Protein AF-S8FNC4-F1 (afdb_monomer)

Sequence (162 aa):
MLNEEVVFTVVMEHTPDIPSSDPSDPFLESTAYFSLVLQVSIQDDPRLKYRLRESPLAVLERWHGPQDSHLAPDWCHTMDAGDRHSFRQPRAVVSELFGWLAHSRENLDDGRSKSMLCWASAVSAIQAARLTLRRTSNTLSQKKILRRSKRLAGRPSSPITM

Secondary structure (DSSP, 8-state):
----EEEEEEEEEEEPPPPPS-TT-TT-----EEEEEEEEE--S-TTS-GGGSBPPPEEEEEE-S-TT-TTS-HHHHH--TT-EEEEEEETHHHHHHHHHHTTSHHHHHTT-HHHHHHHHHHH-HHHHHHHHHHHHHHHHHHHHHHHHHTTSS---------

pLDDT: mean 84.59, std 14.98, range [45.75, 98.12]

Mean predicted aligned error: 10.29 Å

Structure (mmCIF, N/CA/C/O backbone):
data_AF-S8FNC4-F1
#
_entry.id   AF-S8FNC4-F1
#
loop_
_atom_site.group_PDB
_atom_site.id
_atom_site.type_symbol
_atom_site.label_atom_id
_atom_site.label_alt_id
_atom_site.label_comp_id
_atom_site.label_asym_id
_atom_site.label_entity_id
_atom_site.label_seq_id
_atom_site.pdbx_PDB_ins_code
_atom_site.Cartn_x
_atom_site.Cartn_y
_atom_site.Cartn_z
_atom_site.occupancy
_atom_site.B_iso_or_equiv
_atom_site.auth_seq_id
_atom_site.auth_comp_id
_atom_site.auth_asym_id
_atom_site.auth_atom_id
_atom_site.pdbx_PDB_model_num
ATOM 1 N N . MET A 1 1 ? -24.898 -0.028 9.017 1.00 46.28 1 MET A N 1
ATOM 2 C CA . MET A 1 1 ? -24.131 -1.291 8.993 1.00 46.28 1 MET A CA 1
ATOM 3 C C . MET A 1 1 ? -22.656 -0.935 8.961 1.00 46.28 1 MET A C 1
ATOM 5 O O . MET A 1 1 ? -22.335 0.144 8.477 1.00 46.28 1 MET A O 1
ATOM 9 N N . LEU A 1 2 ? -21.784 -1.753 9.546 1.00 59.03 2 LEU A N 1
ATOM 10 C CA . LEU A 1 2 ? -20.343 -1.534 9.425 1.00 59.03 2 LEU A CA 1
ATOM 11 C C . LEU A 1 2 ? -19.951 -1.841 7.981 1.00 59.03 2 LEU A C 1
ATOM 13 O O . LEU A 1 2 ? -20.281 -2.916 7.494 1.00 59.03 2 LEU A O 1
ATOM 17 N N . ASN A 1 3 ? -19.302 -0.899 7.298 1.00 65.50 3 ASN A N 1
ATOM 18 C CA . ASN A 1 3 ? -18.687 -1.195 6.011 1.00 65.50 3 ASN A CA 1
ATOM 19 C C . ASN A 1 3 ? -17.440 -2.031 6.312 1.00 65.50 3 ASN A C 1
ATOM 21 O O . ASN A 1 3 ? -16.438 -1.522 6.825 1.00 65.50 3 ASN A O 1
ATOM 25 N N . GLU A 1 4 ? -17.571 -3.342 6.133 1.00 83.25 4 GLU A N 1
ATOM 26 C CA . GLU A 1 4 ? -16.489 -4.298 6.374 1.00 83.25 4 GLU A CA 1
ATOM 27 C C . GLU A 1 4 ? -15.603 -4.479 5.149 1.00 83.25 4 GLU A C 1
ATOM 29 O O . GLU A 1 4 ? -14.553 -5.098 5.256 1.00 83.25 4 GLU A O 1
ATOM 34 N N . GLU A 1 5 ? -15.979 -3.895 4.016 1.00 91.25 5 GLU A N 1
ATOM 35 C CA . GLU A 1 5 ? -15.157 -3.850 2.818 1.00 91.25 5 GLU A CA 1
ATOM 36 C C . GLU A 1 5 ? -14.388 -2.536 2.721 1.00 91.25 5 GLU A C 1
ATOM 38 O O . GLU A 1 5 ? -14.838 -1.473 3.159 1.00 91.25 5 GLU A O 1
ATOM 43 N N . VAL A 1 6 ? -13.220 -2.619 2.104 1.00 93.88 6 VAL A N 1
ATOM 44 C CA . VAL A 1 6 ? -12.395 -1.476 1.722 1.00 93.88 6 VAL A CA 1
ATOM 45 C C . VAL A 1 6 ? -12.042 -1.598 0.247 1.00 93.88 6 VAL A C 1
ATOM 47 O O . VAL A 1 6 ? -12.036 -2.701 -0.308 1.00 93.88 6 VAL A O 1
ATOM 50 N N . VAL A 1 7 ? -11.751 -0.470 -0.390 1.00 96.88 7 VAL A N 1
ATOM 51 C CA . VAL A 1 7 ? -11.339 -0.441 -1.793 1.00 96.88 7 VAL A CA 1
ATOM 52 C C . VAL A 1 7 ? -9.823 -0.424 -1.847 1.00 96.88 7 VAL A C 1
ATOM 54 O O . VAL A 1 7 ? -9.181 0.444 -1.264 1.00 96.88 7 VAL A O 1
ATOM 57 N N . PHE A 1 8 ? -9.267 -1.400 -2.540 1.00 97.88 8 PHE A N 1
ATOM 58 C CA . PHE A 1 8 ? -7.869 -1.468 -2.913 1.00 97.88 8 PHE A CA 1
ATOM 59 C C . PHE A 1 8 ? -7.739 -0.886 -4.310 1.00 97.88 8 PHE A C 1
ATOM 61 O O . PHE A 1 8 ? -8.514 -1.254 -5.188 1.00 97.88 8 PHE A O 1
ATOM 68 N N . THR A 1 9 ? -6.769 -0.007 -4.511 1.00 98.06 9 THR A N 1
ATOM 69 C CA . THR A 1 9 ? -6.428 0.554 -5.816 1.00 98.06 9 THR A CA 1
ATOM 70 C C . THR A 1 9 ? -4.951 0.323 -6.059 1.00 98.06 9 THR A C 1
ATOM 72 O O . THR A 1 9 ? -4.118 0.780 -5.280 1.00 98.06 9 THR A O 1
ATOM 75 N N . VAL A 1 10 ? -4.642 -0.391 -7.132 1.00 97.44 10 VAL A N 1
ATOM 76 C CA . VAL A 1 10 ? -3.285 -0.672 -7.585 1.00 97.44 10 VAL A CA 1
ATOM 77 C C . VAL A 1 10 ? -3.006 0.169 -8.822 1.00 97.44 10 VAL A C 1
ATOM 79 O O . VAL A 1 10 ? -3.852 0.246 -9.714 1.00 97.44 10 VAL A O 1
ATOM 82 N N . VAL A 1 11 ? -1.848 0.817 -8.849 1.00 97.75 11 VAL A N 1
ATOM 83 C CA . VAL A 1 11 ? -1.415 1.720 -9.915 1.00 97.75 11 VAL A CA 1
ATOM 84 C C . VAL A 1 11 ? -0.025 1.319 -10.379 1.00 97.75 11 VAL A C 1
ATOM 86 O O . VAL A 1 11 ? 0.841 1.067 -9.543 1.00 97.75 11 VAL A O 1
ATOM 89 N N . MET A 1 12 ? 0.198 1.282 -11.689 1.00 97.25 12 MET A N 1
ATOM 90 C CA . MET A 1 12 ? 1.548 1.184 -12.239 1.00 97.25 12 MET A CA 1
ATOM 91 C C . MET A 1 12 ? 2.125 2.589 -12.404 1.00 97.25 12 MET A C 1
ATOM 93 O O . MET A 1 12 ? 1.553 3.431 -13.093 1.00 97.25 12 MET A O 1
ATOM 97 N N . GLU A 1 13 ? 3.257 2.856 -11.767 1.00 95.88 13 GLU A N 1
ATOM 98 C CA . GLU A 1 13 ? 3.989 4.117 -11.877 1.00 95.88 13 GLU A CA 1
ATOM 99 C C . GLU A 1 13 ? 5.308 3.879 -12.618 1.00 95.88 13 GLU A C 1
ATOM 101 O O . GLU A 1 13 ? 5.977 2.871 -12.395 1.00 95.88 13 GLU A O 1
ATOM 106 N N . HIS A 1 14 ? 5.682 4.808 -13.499 1.00 94.06 14 HIS A N 1
ATOM 107 C CA . HIS A 1 14 ? 6.981 4.812 -14.167 1.00 94.06 14 HIS A CA 1
ATOM 108 C C . HIS A 1 14 ? 7.818 5.963 -13.620 1.00 94.06 14 HIS A C 1
ATOM 110 O O . HIS A 1 14 ? 7.415 7.128 -13.701 1.00 94.06 14 HIS A O 1
ATOM 116 N N . THR A 1 15 ? 8.987 5.628 -13.087 1.00 92.25 15 THR A N 1
ATOM 117 C CA . THR A 1 15 ? 9.998 6.600 -12.684 1.00 92.25 15 THR A CA 1
ATOM 118 C C . THR A 1 15 ? 11.031 6.676 -13.802 1.00 92.25 15 THR A C 1
ATOM 120 O O . THR A 1 15 ? 11.758 5.701 -13.998 1.00 92.25 15 THR A O 1
ATOM 123 N N . PRO A 1 16 ? 11.090 7.788 -14.558 1.00 85.94 16 PRO A N 1
ATOM 124 C CA . PRO A 1 16 ? 12.066 7.939 -15.625 1.00 85.94 16 PRO A CA 1
ATOM 125 C C . PRO A 1 16 ? 13.471 8.133 -15.055 1.00 85.94 16 PRO A C 1
ATOM 127 O O . PRO A 1 16 ? 13.642 8.529 -13.899 1.00 85.94 16 PRO A O 1
ATOM 130 N N . ASP A 1 17 ? 14.470 7.927 -15.907 1.00 82.88 17 ASP A N 1
ATOM 131 C CA . ASP A 1 17 ? 15.850 8.252 -15.578 1.00 82.88 17 ASP A CA 1
ATOM 132 C C . ASP A 1 17 ? 16.013 9.728 -15.222 1.00 82.88 17 ASP A C 1
ATOM 134 O O . ASP A 1 17 ? 15.511 10.624 -15.910 1.00 82.88 17 ASP A O 1
ATOM 138 N N . I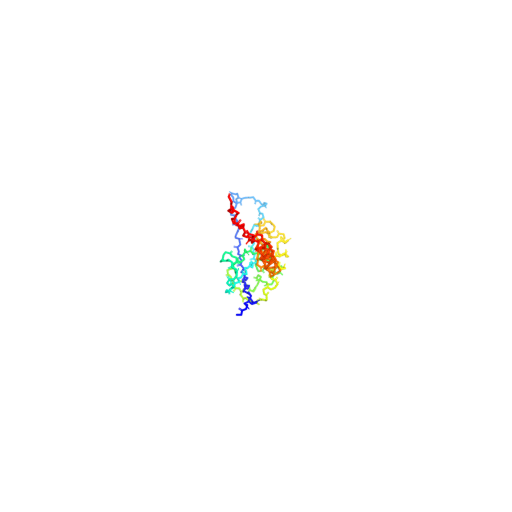LE A 1 18 ? 16.765 9.983 -14.153 1.00 76.25 18 ILE A N 1
ATOM 139 C CA . ILE A 1 18 ? 17.238 11.330 -13.860 1.00 76.25 18 ILE A CA 1
ATOM 140 C C . ILE A 1 18 ? 18.425 11.576 -14.795 1.00 76.25 18 ILE A C 1
ATOM 142 O O . ILE A 1 18 ? 19.413 10.844 -14.709 1.00 76.25 18 ILE A O 1
ATOM 146 N N . PRO A 1 19 ? 18.364 12.576 -15.695 1.00 65.00 19 PRO A N 1
ATOM 147 C CA . PRO A 1 19 ? 19.466 12.840 -16.604 1.00 65.00 19 PRO A CA 1
ATOM 148 C C . PRO A 1 19 ? 20.719 13.172 -15.793 1.00 65.00 19 PRO A C 1
ATOM 150 O O . PRO A 1 19 ? 20.738 14.131 -15.019 1.00 65.00 19 PRO A O 1
ATOM 153 N N . SER A 1 20 ? 21.758 12.354 -15.965 1.00 67.44 20 SER A N 1
ATOM 154 C CA . SER A 1 20 ? 23.074 12.632 -15.403 1.00 67.44 20 SER A CA 1
ATOM 155 C C . SER A 1 20 ? 23.625 13.933 -15.976 1.00 67.44 20 SER A C 1
ATOM 157 O O . SER A 1 20 ? 23.464 14.231 -17.161 1.00 67.44 20 SER A O 1
ATOM 159 N N . SER A 1 21 ? 24.325 14.690 -15.135 1.00 68.81 21 SER A N 1
ATOM 160 C CA . SER A 1 21 ? 25.087 15.871 -15.543 1.00 68.81 21 SER A CA 1
ATOM 161 C C . SER A 1 21 ? 26.225 15.534 -16.515 1.00 68.81 21 SER A C 1
ATOM 163 O O . SER A 1 21 ? 26.698 16.428 -17.215 1.00 68.81 21 SER A O 1
ATOM 165 N N . ASP A 1 22 ? 26.674 14.274 -16.548 1.00 72.00 22 ASP A N 1
ATOM 166 C CA . ASP A 1 22 ? 27.726 13.791 -17.440 1.00 72.00 22 ASP A CA 1
ATOM 167 C C . ASP A 1 22 ? 27.193 12.671 -18.352 1.00 72.00 22 ASP A C 1
ATOM 169 O O . ASP A 1 22 ? 27.054 11.533 -17.907 1.00 72.00 22 ASP A O 1
ATOM 173 N N . PRO A 1 23 ? 26.887 12.963 -19.628 1.00 67.00 23 PRO A N 1
ATOM 174 C CA . PRO A 1 23 ? 26.409 11.969 -20.589 1.00 67.00 23 PRO A CA 1
ATOM 175 C C . PRO A 1 23 ? 27.503 10.995 -21.061 1.00 67.00 23 PRO A C 1
ATOM 177 O O . PRO A 1 23 ? 27.218 10.113 -21.870 1.00 67.00 23 PRO A O 1
ATOM 180 N N . SER A 1 24 ? 28.749 11.164 -20.607 1.00 74.62 24 SER A N 1
ATOM 181 C CA . SER A 1 24 ? 29.902 10.370 -21.045 1.00 74.62 24 SER A CA 1
ATOM 182 C C . SER A 1 24 ? 30.290 9.274 -20.054 1.00 74.62 24 SER A C 1
ATOM 184 O O . SER A 1 24 ? 31.194 8.501 -20.367 1.00 74.62 24 SER A O 1
ATOM 186 N N . ASP A 1 25 ? 29.663 9.217 -18.873 1.00 73.69 25 ASP A N 1
ATOM 187 C CA . ASP A 1 25 ? 30.006 8.247 -17.832 1.00 73.69 25 ASP A CA 1
ATOM 188 C C . ASP A 1 25 ? 29.487 6.842 -18.206 1.00 73.69 25 ASP A C 1
ATOM 190 O O . ASP A 1 25 ? 28.276 6.602 -18.195 1.00 73.69 25 ASP A O 1
ATOM 194 N N . PRO A 1 26 ? 30.379 5.887 -18.539 1.00 67.00 26 PRO A N 1
ATOM 195 C CA . PRO A 1 26 ? 29.987 4.540 -18.944 1.00 67.00 26 PRO A CA 1
ATOM 196 C C . PRO A 1 26 ? 29.494 3.676 -17.772 1.00 67.00 26 PRO A C 1
ATOM 198 O O . PRO A 1 26 ? 29.071 2.545 -18.004 1.00 67.00 26 PRO A O 1
ATOM 201 N N . PHE A 1 27 ? 29.565 4.172 -16.531 1.00 71.00 27 PHE A N 1
ATOM 202 C CA . PHE A 1 27 ? 29.069 3.493 -15.331 1.00 71.00 27 PHE A CA 1
ATOM 203 C C . PHE A 1 27 ? 27.684 3.988 -14.890 1.00 71.00 27 PHE A C 1
ATOM 205 O O . PHE A 1 27 ? 27.203 3.580 -13.832 1.00 71.00 27 PHE A O 1
ATOM 212 N N . LEU A 1 28 ? 27.029 4.843 -15.685 1.00 66.00 28 LEU A N 1
ATOM 213 C CA . LEU A 1 28 ? 25.639 5.229 -15.455 1.00 66.00 28 LEU A CA 1
ATOM 214 C C . LEU A 1 28 ? 24.710 4.038 -15.697 1.00 66.00 28 LEU A C 1
ATOM 216 O O . LEU A 1 28 ? 24.261 3.780 -16.814 1.00 66.00 28 LEU A O 1
ATOM 220 N N . GLU A 1 29 ? 24.407 3.313 -14.626 1.00 66.06 29 GLU A N 1
ATOM 221 C CA . GLU A 1 29 ? 23.292 2.376 -14.609 1.00 66.06 29 GLU A CA 1
ATOM 222 C C . GLU A 1 29 ? 21.977 3.158 -14.696 1.00 66.06 29 GLU A C 1
ATOM 224 O O . GLU A 1 29 ? 21.780 4.149 -13.988 1.00 66.06 29 GLU A O 1
ATOM 229 N N . SER A 1 30 ? 21.075 2.716 -15.578 1.00 69.81 30 SER A N 1
ATOM 230 C CA . SER A 1 30 ? 19.732 3.287 -15.657 1.00 69.81 30 SER A CA 1
ATOM 231 C C . SER A 1 30 ? 19.046 3.144 -14.298 1.00 69.81 30 SER A C 1
ATOM 233 O O . SER A 1 30 ? 18.928 2.060 -13.725 1.00 69.81 30 SER A O 1
ATOM 235 N N . THR A 1 31 ? 18.608 4.280 -13.786 1.00 81.44 31 THR A N 1
ATOM 236 C CA . THR A 1 31 ? 17.782 4.436 -12.593 1.00 81.44 31 THR A CA 1
ATOM 237 C C . THR A 1 31 ? 16.293 4.342 -12.905 1.00 81.44 31 THR A C 1
ATOM 239 O O . THR A 1 31 ? 15.488 4.410 -11.978 1.00 81.44 31 THR A O 1
ATOM 242 N N . ALA A 1 32 ? 15.912 4.194 -14.177 1.00 88.44 32 ALA A N 1
ATOM 243 C CA . ALA A 1 32 ? 14.526 4.054 -14.574 1.00 88.44 32 ALA A CA 1
ATOM 244 C C . ALA A 1 32 ? 13.949 2.738 -14.043 1.00 88.44 32 ALA A C 1
ATOM 246 O O . ALA A 1 32 ? 14.572 1.673 -14.105 1.00 88.44 32 ALA A O 1
ATOM 247 N N . TYR A 1 33 ? 12.738 2.810 -13.506 1.00 93.19 33 TYR A N 1
ATOM 248 C CA . TYR A 1 33 ? 12.026 1.631 -13.032 1.00 93.19 33 TYR A CA 1
ATOM 249 C C . TYR A 1 33 ? 10.520 1.821 -13.106 1.00 93.19 33 TYR A C 1
ATOM 251 O O . TYR A 1 33 ? 9.993 2.937 -13.087 1.00 93.19 33 TYR A O 1
ATOM 259 N N . PHE A 1 34 ? 9.826 0.693 -13.115 1.00 95.62 34 PHE A N 1
ATOM 260 C CA . PHE A 1 34 ? 8.388 0.630 -12.925 1.00 95.62 34 PHE A CA 1
ATOM 261 C C . PHE A 1 34 ? 8.089 0.162 -11.508 1.00 95.62 34 PHE A C 1
ATOM 263 O O . PHE A 1 34 ? 8.776 -0.708 -10.970 1.00 95.62 34 PHE A O 1
ATOM 270 N N . SER A 1 35 ? 7.064 0.726 -10.884 1.00 96.69 35 SER A N 1
ATOM 271 C CA . SER A 1 35 ? 6.601 0.289 -9.571 1.00 96.69 35 SER A CA 1
ATOM 272 C C . SER A 1 35 ? 5.108 0.052 -9.571 1.00 96.69 35 SER A C 1
ATOM 274 O O . SER A 1 35 ? 4.336 0.892 -10.034 1.00 96.69 35 SER A O 1
ATOM 276 N N . LEU A 1 36 ? 4.709 -1.066 -8.981 1.00 97.25 36 LEU A N 1
ATOM 277 C CA . LEU A 1 36 ? 3.319 -1.366 -8.705 1.00 97.25 36 LEU A CA 1
ATOM 278 C C . LEU A 1 36 ? 2.985 -0.835 -7.308 1.00 97.25 36 LEU A C 1
ATOM 280 O O . LEU A 1 36 ? 3.575 -1.267 -6.320 1.00 97.25 36 LEU A O 1
ATOM 284 N N . VAL A 1 37 ? 2.069 0.124 -7.209 1.00 97.69 37 VAL A N 1
ATOM 285 C CA . VAL A 1 37 ? 1.775 0.860 -5.972 1.00 97.69 37 VAL A CA 1
ATOM 286 C C . VAL A 1 37 ? 0.335 0.621 -5.539 1.00 97.69 37 VAL A C 1
ATOM 288 O O . VAL A 1 37 ? -0.597 0.765 -6.323 1.00 97.69 37 VAL A O 1
ATOM 291 N N . LEU A 1 38 ? 0.141 0.289 -4.267 1.00 98.12 38 LEU A N 1
ATOM 292 C CA . LEU A 1 38 ? -1.151 0.076 -3.631 1.00 98.12 38 LEU A CA 1
ATOM 293 C C . LEU A 1 38 ? -1.571 1.283 -2.783 1.00 98.12 38 LEU A C 1
ATOM 295 O O . LEU A 1 38 ? -0.815 1.773 -1.938 1.00 98.12 38 LEU A O 1
ATOM 299 N N . GLN A 1 39 ? -2.835 1.672 -2.920 1.00 97.94 39 GLN A N 1
ATOM 300 C CA . GLN A 1 39 ? -3.557 2.541 -1.997 1.00 97.94 39 GLN A CA 1
ATOM 301 C C . GLN A 1 39 ? -4.836 1.853 -1.514 1.00 97.94 39 GLN A C 1
ATOM 303 O O . GLN A 1 39 ? -5.539 1.211 -2.292 1.00 97.94 39 GLN A O 1
ATOM 308 N N . VAL A 1 40 ? -5.162 2.000 -0.231 1.00 97.50 40 VAL A N 1
ATOM 309 C CA . VAL A 1 40 ? -6.395 1.472 0.362 1.00 97.50 40 VAL A CA 1
ATOM 310 C C . VAL A 1 40 ? -7.269 2.614 0.864 1.00 97.50 40 VAL A C 1
ATOM 312 O O . VAL A 1 40 ? -6.828 3.431 1.673 1.00 97.50 40 VAL A O 1
ATOM 315 N N . SER A 1 41 ? -8.531 2.608 0.438 1.00 96.31 41 SER A N 1
ATOM 316 C CA . SER A 1 41 ? -9.562 3.562 0.843 1.00 96.31 41 SER A CA 1
ATOM 317 C C . SER A 1 41 ? -10.634 2.886 1.704 1.00 96.31 41 SER A C 1
ATOM 319 O O . SER A 1 41 ? -11.248 1.883 1.324 1.00 96.31 41 SER A O 1
ATOM 321 N N . ILE A 1 42 ? -10.878 3.453 2.885 1.00 92.81 42 ILE A N 1
ATOM 322 C CA . ILE A 1 42 ? -11.931 3.061 3.824 1.00 92.81 42 ILE A CA 1
ATOM 323 C C . ILE A 1 42 ? -13.084 4.058 3.697 1.00 92.81 42 ILE A C 1
ATOM 325 O O . ILE A 1 42 ? -13.053 5.155 4.266 1.00 92.81 42 ILE A O 1
ATOM 329 N N . GLN A 1 43 ? -14.126 3.650 2.977 1.00 87.31 43 GLN A N 1
ATOM 330 C CA . GLN A 1 43 ? -15.302 4.478 2.728 1.00 87.31 43 GLN A CA 1
ATOM 331 C C . GLN A 1 43 ? -16.320 4.370 3.873 1.00 87.31 43 GLN A C 1
ATOM 333 O O . GLN A 1 43 ? -16.570 3.293 4.416 1.00 87.31 43 GLN A O 1
ATOM 338 N N . ASP A 1 44 ? -16.916 5.508 4.228 1.00 80.56 44 ASP A N 1
ATOM 339 C CA . ASP A 1 44 ? -18.103 5.606 5.087 1.00 80.56 44 ASP A CA 1
ATOM 340 C C . ASP A 1 44 ? -18.012 4.990 6.499 1.00 80.56 44 ASP A C 1
ATOM 342 O O . ASP A 1 44 ? -19.034 4.640 7.086 1.00 80.56 44 ASP A O 1
ATOM 346 N N . ASP A 1 45 ? -16.820 4.918 7.116 1.00 84.62 45 ASP A N 1
ATOM 347 C CA . ASP A 1 45 ? -16.722 4.635 8.560 1.00 84.62 45 ASP A CA 1
ATOM 348 C C . ASP A 1 45 ? -16.794 5.941 9.384 1.00 84.62 45 ASP A C 1
ATOM 350 O O . ASP A 1 45 ? -15.810 6.691 9.440 1.00 84.62 45 ASP A O 1
ATOM 354 N N . PRO A 1 46 ? -17.915 6.225 10.082 1.00 82.06 46 PRO A N 1
ATOM 355 C CA . PRO A 1 46 ? -18.062 7.432 10.899 1.00 82.06 46 PRO A CA 1
ATOM 356 C C . PRO A 1 46 ? -17.152 7.444 12.136 1.00 82.06 46 PRO A C 1
ATOM 358 O O . PRO A 1 46 ? -16.969 8.486 12.764 1.00 82.06 46 PRO A O 1
ATOM 361 N N . ARG A 1 47 ? -16.573 6.300 12.518 1.00 81.31 47 ARG A N 1
ATOM 362 C CA . ARG A 1 47 ? -15.653 6.192 13.664 1.00 81.31 47 ARG A CA 1
ATOM 363 C C . ARG A 1 47 ? -14.222 6.560 13.282 1.00 81.31 47 ARG A C 1
ATOM 365 O O . ARG A 1 47 ? -13.380 6.737 14.165 1.00 81.31 47 ARG A O 1
ATOM 372 N N . LEU A 1 48 ? -13.939 6.651 11.985 1.00 84.88 48 LEU A N 1
ATOM 373 C CA . LEU A 1 48 ? -12.619 6.940 11.461 1.00 84.88 48 LEU A CA 1
ATOM 374 C C . LEU A 1 48 ? -12.455 8.441 11.208 1.00 84.88 48 LEU A C 1
ATOM 376 O O . LEU A 1 48 ? -13.315 9.096 10.621 1.00 84.88 48 LEU A O 1
ATOM 380 N N . LYS A 1 49 ? -11.312 9.002 11.615 1.00 89.19 49 LYS A N 1
ATOM 381 C CA . LYS A 1 49 ? -10.963 10.382 11.248 1.00 89.19 49 LYS A CA 1
ATOM 382 C C . LYS A 1 49 ? -10.774 10.470 9.733 1.00 89.19 49 LYS A C 1
ATOM 384 O O . LYS A 1 49 ? -10.169 9.574 9.157 1.00 89.19 49 LYS A O 1
ATOM 389 N N . TYR A 1 50 ? -11.189 11.583 9.124 1.00 89.12 50 TYR A N 1
ATOM 390 C CA . TYR A 1 50 ? -11.067 11.818 7.677 1.00 89.12 50 TYR A CA 1
ATOM 391 C C . TYR A 1 50 ? -9.663 11.501 7.131 1.00 89.12 50 TYR A C 1
ATOM 393 O O . TYR A 1 50 ? -9.524 10.742 6.183 1.00 89.12 50 TYR A O 1
ATOM 401 N N . ARG A 1 51 ? -8.612 11.963 7.823 1.00 91.06 51 ARG A N 1
ATOM 402 C CA . ARG A 1 51 ? -7.199 11.728 7.463 1.00 91.06 51 ARG A CA 1
ATOM 403 C C . ARG A 1 51 ? -6.727 10.265 7.479 1.00 91.06 51 ARG A C 1
ATOM 405 O O . ARG A 1 51 ? -5.582 10.009 7.146 1.00 91.06 51 ARG A O 1
ATOM 412 N N . LEU A 1 52 ? -7.535 9.345 7.999 1.00 92.31 52 LEU A N 1
ATOM 413 C CA . LEU A 1 52 ? -7.217 7.917 8.056 1.00 92.31 52 LEU A CA 1
ATOM 414 C C . LEU A 1 52 ? -7.989 7.121 6.999 1.00 92.31 52 LEU A C 1
ATOM 416 O O . LEU A 1 52 ? -7.789 5.916 6.915 1.00 92.31 52 LEU A O 1
ATOM 420 N N . ARG A 1 53 ? -8.888 7.763 6.237 1.00 93.19 53 ARG A N 1
ATOM 421 C CA . ARG A 1 53 ? -9.702 7.078 5.225 1.00 93.19 53 ARG A CA 1
ATOM 422 C C . ARG A 1 53 ? -8.853 6.556 4.080 1.00 93.19 53 ARG A C 1
ATOM 424 O O . ARG A 1 53 ? -9.108 5.458 3.622 1.00 93.19 53 ARG A O 1
ATOM 431 N N . GLU A 1 54 ? -7.826 7.302 3.701 1.00 96.06 54 GLU A N 1
ATOM 432 C CA . GLU A 1 54 ? -6.846 6.877 2.710 1.00 96.06 54 GLU A CA 1
ATOM 433 C C . GLU A 1 54 ? -5.584 6.377 3.405 1.00 96.06 54 GLU A C 1
ATOM 435 O O . GLU A 1 54 ? -5.114 6.978 4.381 1.00 96.06 54 GLU A O 1
ATOM 440 N N . SER A 1 55 ? -5.043 5.271 2.909 1.00 97.06 55 SER A N 1
ATOM 441 C CA . SER A 1 55 ? -3.745 4.767 3.328 1.00 97.06 55 SER A CA 1
ATOM 442 C C . SER A 1 55 ? -2.612 5.616 2.751 1.00 97.06 55 SER A C 1
ATOM 444 O O . SER A 1 55 ? -2.778 6.263 1.710 1.00 97.06 55 SER A O 1
ATOM 446 N N . PRO A 1 56 ? -1.418 5.582 3.369 1.00 97.00 56 PRO A N 1
ATOM 447 C CA . PRO A 1 56 ? -0.209 5.893 2.623 1.00 97.00 56 PRO A CA 1
ATOM 448 C C . PRO A 1 56 ? -0.074 4.931 1.433 1.00 97.00 56 PRO A C 1
ATOM 450 O O . PRO A 1 56 ? -0.554 3.795 1.485 1.00 97.00 56 PRO A O 1
ATOM 453 N N . LEU A 1 57 ? 0.582 5.401 0.376 1.00 96.94 57 LEU A N 1
ATOM 454 C CA . LEU A 1 57 ? 0.948 4.584 -0.776 1.00 96.94 57 LEU A CA 1
ATOM 455 C C . LEU A 1 57 ? 2.001 3.551 -0.366 1.00 96.94 57 LEU A C 1
ATOM 457 O O . LEU A 1 57 ? 3.002 3.923 0.255 1.00 96.94 57 LEU A O 1
ATOM 461 N N . ALA A 1 58 ? 1.786 2.296 -0.741 1.00 97.81 58 ALA A N 1
ATOM 462 C CA . ALA A 1 58 ? 2.687 1.182 -0.476 1.00 97.81 58 ALA A CA 1
ATOM 463 C C . ALA A 1 58 ? 3.185 0.588 -1.794 1.00 97.81 58 ALA A C 1
ATOM 465 O O . ALA A 1 58 ? 2.381 0.300 -2.674 1.00 97.81 58 ALA A O 1
ATOM 466 N N . VAL A 1 59 ? 4.489 0.378 -1.933 1.00 97.56 59 VAL A N 1
ATOM 467 C CA . VAL A 1 59 ? 5.051 -0.320 -3.096 1.00 97.56 59 VAL A CA 1
ATOM 468 C C . VAL A 1 59 ? 4.785 -1.817 -2.929 1.00 97.56 59 VAL A C 1
ATOM 470 O O . VAL A 1 59 ? 5.105 -2.384 -1.889 1.00 97.56 59 VAL A O 1
ATOM 473 N N . LEU A 1 60 ? 4.148 -2.449 -3.906 1.00 96.62 60 LEU A N 1
ATOM 474 C CA . LEU A 1 60 ? 3.971 -3.899 -3.947 1.00 96.62 60 LEU A CA 1
ATOM 475 C C . LEU A 1 60 ? 5.208 -4.571 -4.529 1.00 96.62 60 LEU A C 1
ATOM 477 O O . LEU A 1 60 ? 5.688 -5.554 -3.977 1.00 96.62 60 LEU A O 1
ATOM 481 N N . GLU A 1 61 ? 5.708 -4.024 -5.633 1.00 95.25 61 GLU A N 1
ATOM 482 C CA . GLU A 1 61 ? 6.838 -4.565 -6.376 1.00 95.25 61 GLU A CA 1
ATOM 483 C C . GLU A 1 61 ? 7.487 -3.464 -7.223 1.00 95.25 61 GLU A C 1
ATOM 485 O O . GLU A 1 61 ? 6.841 -2.466 -7.570 1.00 95.25 61 GLU A O 1
ATOM 490 N N . ARG A 1 62 ? 8.768 -3.645 -7.553 1.00 95.31 62 ARG A N 1
ATOM 491 C CA . ARG A 1 62 ? 9.544 -2.755 -8.417 1.00 95.31 62 ARG A CA 1
ATOM 492 C C . ARG A 1 62 ? 10.279 -3.570 -9.479 1.00 95.31 62 ARG A C 1
ATOM 494 O O . ARG A 1 62 ? 10.948 -4.545 -9.151 1.00 95.31 62 ARG A O 1
ATOM 501 N N . TRP A 1 63 ? 10.185 -3.138 -10.732 1.00 95.19 63 TRP A N 1
ATOM 502 C CA . TRP A 1 63 ? 10.892 -3.724 -11.866 1.00 95.19 63 TRP A CA 1
ATOM 503 C C . TRP A 1 63 ? 11.924 -2.743 -12.419 1.00 95.19 63 TRP A C 1
ATOM 505 O O . TRP A 1 63 ? 11.579 -1.644 -12.855 1.00 95.19 63 TRP A O 1
ATOM 515 N N . HIS A 1 64 ? 13.188 -3.162 -12.402 1.00 92.56 64 HI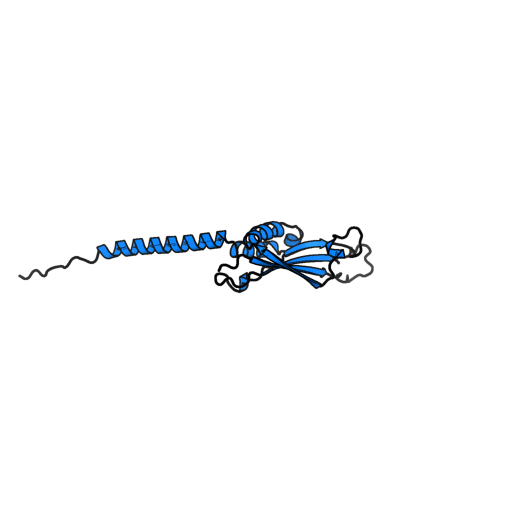S A N 1
ATOM 516 C CA . HIS A 1 64 ? 14.303 -2.435 -12.998 1.00 92.56 64 HIS A CA 1
ATOM 517 C C . HIS A 1 64 ? 14.619 -3.051 -14.358 1.00 92.56 64 HIS A C 1
ATOM 519 O O . HIS A 1 64 ? 15.176 -4.145 -14.437 1.00 92.56 64 HIS A O 1
ATOM 525 N N . GLY A 1 65 ? 14.252 -2.349 -15.424 1.00 89.44 65 GLY A N 1
ATOM 526 C CA . GLY A 1 65 ? 14.521 -2.778 -16.788 1.00 89.44 65 GLY A CA 1
ATOM 527 C C . GLY A 1 65 ? 13.412 -2.393 -17.763 1.00 89.44 65 GLY A C 1
ATOM 528 O O . GLY A 1 65 ? 12.424 -1.762 -17.380 1.00 89.44 65 GLY A O 1
ATOM 529 N N . PRO A 1 66 ? 13.567 -2.782 -19.037 1.00 89.19 66 PRO A N 1
ATOM 530 C CA . PRO A 1 66 ? 12.554 -2.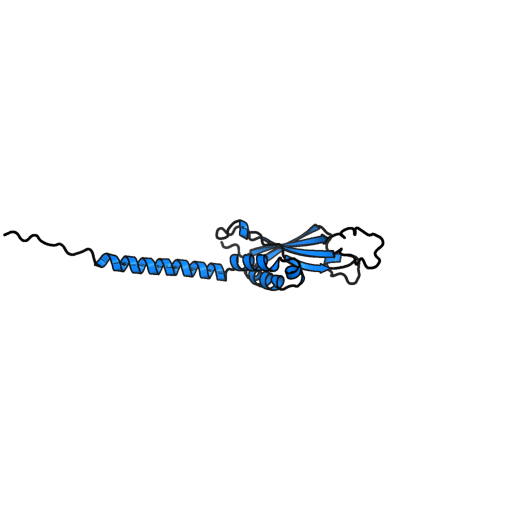552 -20.057 1.00 89.19 66 PRO A CA 1
ATOM 531 C C . PRO A 1 66 ? 11.242 -3.264 -19.712 1.00 89.19 66 PRO A C 1
ATOM 533 O O . PRO A 1 66 ? 11.255 -4.397 -19.220 1.00 89.19 66 PRO A O 1
ATOM 536 N N . GLN A 1 67 ? 10.113 -2.610 -19.985 1.00 88.31 67 GLN A N 1
ATOM 537 C CA . GLN A 1 67 ? 8.774 -3.161 -19.745 1.00 88.31 67 GLN A CA 1
ATOM 538 C C . GLN A 1 67 ? 8.473 -4.378 -20.639 1.00 88.31 67 GLN A C 1
ATOM 540 O O . GLN A 1 67 ? 7.748 -5.284 -20.241 1.00 88.31 67 GLN A O 1
ATOM 545 N N . ASP A 1 68 ? 9.051 -4.420 -21.838 1.00 89.19 68 ASP A N 1
ATOM 546 C CA . ASP A 1 68 ? 8.903 -5.483 -22.838 1.00 89.19 68 ASP A CA 1
ATOM 547 C C . ASP A 1 68 ? 9.886 -6.653 -22.645 1.00 89.19 68 ASP A C 1
ATOM 549 O O . ASP A 1 68 ? 9.900 -7.600 -23.434 1.00 89.19 68 ASP A O 1
ATOM 553 N N . SER A 1 69 ? 10.705 -6.617 -21.591 1.00 93.38 69 SER A N 1
ATOM 554 C CA . SER A 1 69 ? 11.632 -7.700 -21.272 1.00 93.38 69 SER A CA 1
ATOM 555 C C . SER A 1 69 ? 10.885 -8.993 -20.944 1.00 93.38 69 SER A C 1
ATOM 557 O O . SER A 1 69 ? 9.972 -8.998 -20.131 1.00 93.38 69 SER A O 1
ATOM 559 N N . HIS A 1 70 ? 11.349 -10.125 -21.476 1.00 93.56 70 HIS A N 1
ATOM 560 C CA . HIS A 1 70 ? 10.843 -11.461 -21.122 1.00 93.56 70 HIS A CA 1
ATOM 561 C C . HIS A 1 70 ? 11.070 -11.853 -19.649 1.00 93.56 70 HIS A C 1
ATOM 563 O O . HIS A 1 70 ? 10.554 -12.873 -19.199 1.00 93.56 70 HIS A O 1
ATOM 569 N N . LEU A 1 71 ? 11.898 -11.090 -18.928 1.00 94.06 71 LEU A N 1
ATOM 570 C CA . LEU A 1 71 ? 12.132 -11.249 -17.492 1.00 94.06 71 LEU A CA 1
ATOM 571 C C . LEU A 1 71 ? 11.245 -10.325 -16.650 1.00 94.06 71 LEU A C 1
ATOM 573 O O . LEU A 1 71 ? 11.304 -10.406 -15.424 1.00 94.06 71 LEU A O 1
ATOM 577 N N . ALA A 1 72 ? 10.481 -9.429 -17.283 1.00 94.12 72 ALA A N 1
ATOM 578 C CA . ALA A 1 72 ? 9.601 -8.524 -16.568 1.00 94.12 72 ALA A CA 1
ATOM 579 C C . ALA A 1 72 ? 8.456 -9.312 -15.905 1.00 94.12 72 ALA A C 1
ATOM 581 O O . ALA A 1 72 ? 7.985 -10.309 -16.459 1.00 94.12 72 ALA A O 1
ATOM 582 N N . PRO A 1 73 ? 7.990 -8.885 -14.721 1.00 95.62 73 PRO A N 1
ATOM 583 C CA . PRO A 1 73 ? 6.793 -9.447 -14.113 1.00 95.62 73 PRO A CA 1
ATOM 584 C C . PRO A 1 73 ? 5.574 -9.313 -15.031 1.00 95.62 73 PRO A C 1
ATOM 586 O O . PRO A 1 73 ? 5.433 -8.311 -15.729 1.00 95.62 73 PRO A O 1
ATOM 589 N N . ASP A 1 74 ? 4.630 -10.254 -14.943 1.00 95.44 74 ASP A N 1
ATOM 590 C CA . ASP A 1 74 ? 3.422 -10.269 -15.785 1.00 95.44 74 ASP A CA 1
ATOM 591 C C . ASP A 1 74 ? 2.664 -8.931 -15.785 1.00 95.44 74 ASP A C 1
ATOM 593 O O . ASP A 1 74 ? 2.137 -8.509 -16.814 1.00 95.44 74 ASP A O 1
ATOM 597 N N . TRP A 1 75 ? 2.644 -8.219 -14.650 1.00 95.38 75 TRP A N 1
ATOM 598 C CA . TRP A 1 75 ? 1.956 -6.931 -14.545 1.00 95.38 75 TRP A CA 1
ATOM 599 C C . TRP A 1 75 ? 2.559 -5.844 -15.443 1.00 95.38 75 TRP A C 1
ATOM 601 O O . TRP A 1 7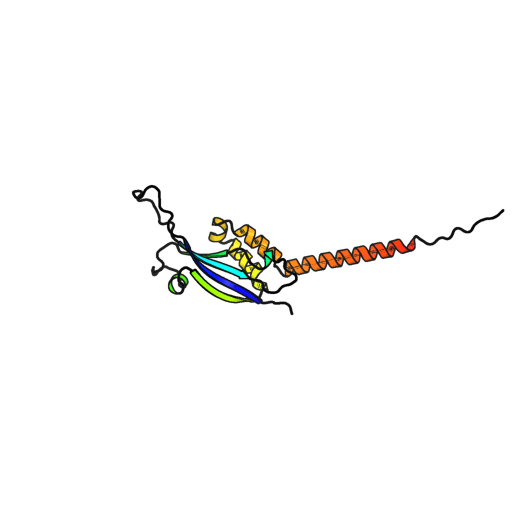5 ? 1.814 -4.976 -15.887 1.00 95.38 75 TRP A O 1
ATOM 611 N N . CYS A 1 76 ? 3.854 -5.908 -15.773 1.00 95.12 76 CYS A N 1
ATOM 612 C CA . CYS A 1 76 ? 4.479 -5.009 -16.750 1.00 95.12 76 CYS A CA 1
ATOM 613 C C . CYS A 1 76 ? 3.916 -5.215 -18.162 1.00 95.12 76 CYS A C 1
ATOM 615 O O . CYS A 1 76 ? 3.926 -4.288 -18.964 1.00 95.12 76 CYS A O 1
ATOM 617 N N . HIS A 1 77 ? 3.417 -6.411 -18.479 1.00 93.94 77 HIS A N 1
ATOM 618 C CA . HIS A 1 77 ? 2.836 -6.718 -19.787 1.00 93.94 77 HIS A CA 1
ATOM 619 C C . HIS A 1 77 ? 1.327 -6.467 -19.849 1.00 93.94 77 HIS A C 1
ATOM 621 O O . HIS A 1 77 ? 0.774 -6.322 -20.938 1.00 93.94 77 HIS A O 1
ATOM 627 N N . THR A 1 78 ? 0.647 -6.450 -18.700 1.00 94.00 78 THR A N 1
ATOM 628 C CA . THR A 1 78 ? -0.814 -6.295 -18.632 1.00 94.00 78 THR A CA 1
ATOM 629 C C . THR A 1 78 ? -1.280 -4.898 -18.235 1.00 94.00 78 THR A C 1
ATOM 631 O O . THR A 1 78 ? -2.482 -4.648 -18.271 1.00 94.00 78 THR A O 1
ATOM 634 N N . MET A 1 79 ? -0.370 -4.024 -17.808 1.00 95.75 79 MET A N 1
ATOM 635 C CA . MET A 1 79 ? -0.663 -2.652 -17.399 1.00 95.75 79 MET A CA 1
ATOM 636 C C . MET A 1 79 ? 0.276 -1.677 -18.102 1.00 95.75 79 MET A C 1
ATOM 638 O O . MET A 1 79 ? 1.455 -1.975 -18.291 1.00 95.75 79 MET A O 1
ATOM 642 N N . ASP A 1 80 ? -0.242 -0.494 -18.412 1.00 94.81 80 ASP A N 1
ATOM 643 C CA . ASP A 1 80 ? 0.544 0.659 -18.831 1.00 94.81 80 ASP A CA 1
ATOM 644 C C . ASP A 1 80 ? 0.816 1.607 -17.653 1.00 94.81 80 ASP A C 1
ATOM 646 O O . ASP A 1 80 ? 0.111 1.637 -16.639 1.00 94.81 80 ASP A O 1
ATOM 650 N N . ALA A 1 81 ? 1.855 2.436 -17.778 1.00 94.25 81 ALA A N 1
ATOM 651 C CA . ALA A 1 81 ? 2.149 3.456 -16.778 1.00 94.25 81 ALA A CA 1
ATOM 652 C C . ALA A 1 81 ? 0.969 4.437 -16.626 1.00 94.25 81 ALA A C 1
ATOM 654 O O . ALA A 1 81 ? 0.557 5.103 -17.575 1.00 94.25 81 ALA A O 1
ATOM 655 N N . GLY A 1 82 ? 0.459 4.561 -15.402 1.00 94.19 82 GLY A N 1
ATOM 656 C CA . GLY A 1 82 ? -0.729 5.340 -15.061 1.00 94.19 82 GLY A CA 1
ATOM 657 C C . GLY A 1 82 ? -2.013 4.515 -14.956 1.00 94.19 82 GLY A C 1
ATOM 658 O O . GLY A 1 82 ? -2.992 5.029 -14.401 1.00 94.19 82 GLY A O 1
ATOM 659 N N . ASP A 1 83 ? -2.014 3.256 -15.406 1.00 96.50 83 ASP A N 1
ATOM 660 C CA . ASP A 1 83 ? -3.176 2.378 -15.289 1.00 96.50 83 ASP A CA 1
ATOM 661 C C . ASP A 1 83 ? -3.537 2.110 -13.835 1.00 96.50 83 ASP A C 1
ATOM 663 O O . ASP A 1 83 ? -2.683 2.011 -12.949 1.00 96.50 83 ASP A O 1
ATOM 667 N N . ARG A 1 84 ? -4.846 1.990 -13.594 1.00 96.50 84 ARG A N 1
ATOM 668 C CA . ARG A 1 84 ? -5.422 1.804 -12.263 1.00 96.50 84 ARG A CA 1
ATOM 669 C C . ARG A 1 84 ? -6.397 0.640 -12.249 1.00 96.50 84 ARG A C 1
ATOM 671 O O . ARG A 1 84 ? -7.396 0.655 -12.966 1.00 96.50 84 ARG A O 1
ATOM 678 N N . HIS A 1 85 ? -6.180 -0.297 -11.334 1.00 96.69 85 HIS A N 1
ATOM 679 C CA . HIS A 1 85 ? -7.127 -1.369 -11.041 1.00 96.69 85 HIS A CA 1
ATOM 680 C C . HIS A 1 85 ? -7.636 -1.256 -9.615 1.00 96.69 85 HIS A C 1
ATOM 682 O O . HIS A 1 85 ? -6.852 -1.191 -8.669 1.00 96.69 85 HIS A O 1
ATOM 688 N N . SER A 1 86 ? -8.959 -1.273 -9.455 1.00 97.12 86 SER A N 1
ATOM 689 C CA . SER A 1 86 ? -9.594 -1.230 -8.142 1.00 97.12 86 SER A CA 1
ATOM 690 C C . SER A 1 86 ? -10.416 -2.481 -7.872 1.00 97.12 86 SER A C 1
ATOM 692 O O . SER A 1 86 ? -11.163 -2.949 -8.729 1.00 97.12 86 SER A O 1
ATOM 694 N N . PHE A 1 87 ? -10.317 -2.998 -6.653 1.00 96.06 87 PHE A N 1
ATOM 695 C CA . PHE A 1 87 ? -11.077 -4.155 -6.188 1.00 96.06 87 PHE A CA 1
ATOM 696 C C . PHE A 1 87 ? -11.421 -4.018 -4.703 1.00 96.06 87 PHE A C 1
ATOM 698 O O . PHE A 1 87 ? -10.885 -3.169 -3.993 1.00 96.06 87 PHE A O 1
ATOM 705 N N . ARG A 1 88 ? -12.365 -4.829 -4.225 1.00 95.38 88 ARG A N 1
ATOM 706 C CA . ARG A 1 88 ? -12.839 -4.795 -2.835 1.00 95.38 88 ARG A CA 1
ATOM 707 C C . ARG A 1 88 ? -12.246 -5.947 -2.041 1.00 95.38 88 ARG A C 1
ATOM 709 O O . ARG A 1 88 ? -12.084 -7.042 -2.570 1.00 95.38 88 ARG A O 1
ATOM 716 N N . GLN A 1 89 ? -11.931 -5.691 -0.777 1.00 95.06 89 GLN A N 1
ATOM 717 C CA . GLN A 1 89 ? -11.413 -6.696 0.150 1.00 95.06 89 GLN A CA 1
ATOM 718 C C . GLN A 1 89 ? -11.992 -6.498 1.551 1.00 95.06 89 GLN A C 1
ATOM 720 O O . GLN A 1 89 ? -12.320 -5.365 1.922 1.00 95.06 89 GLN A O 1
ATOM 725 N N . PRO A 1 90 ? -12.053 -7.558 2.375 1.00 92.75 90 PRO A N 1
ATOM 726 C CA . PRO A 1 90 ? -12.394 -7.427 3.782 1.00 92.75 90 PRO A CA 1
ATOM 727 C C . PRO A 1 90 ? -11.383 -6.541 4.510 1.00 92.75 90 PRO A C 1
ATOM 729 O O . PRO A 1 90 ? -10.177 -6.770 4.474 1.00 92.75 90 PRO A O 1
ATOM 732 N N . ARG A 1 91 ? -11.867 -5.571 5.276 1.00 90.19 91 ARG A N 1
ATOM 733 C CA . ARG A 1 91 ? -11.055 -4.636 6.061 1.00 90.19 91 ARG A CA 1
ATOM 734 C C . ARG A 1 91 ? -10.086 -5.329 7.018 1.00 90.19 91 ARG A C 1
ATOM 736 O O . ARG A 1 91 ? -9.053 -4.758 7.360 1.00 90.19 91 ARG A O 1
ATOM 743 N N . ALA A 1 92 ? -10.419 -6.536 7.469 1.00 89.88 92 ALA A N 1
ATOM 744 C CA . ALA A 1 92 ? -9.582 -7.310 8.378 1.00 89.88 92 ALA A CA 1
ATOM 745 C C . ALA A 1 92 ? -8.169 -7.565 7.818 1.00 89.88 92 ALA A C 1
ATOM 747 O O . ALA A 1 92 ? -7.218 -7.558 8.596 1.00 89.88 92 ALA A O 1
ATOM 748 N N . VAL A 1 93 ? -8.017 -7.701 6.492 1.00 92.88 93 VAL A N 1
ATOM 749 C CA . VAL A 1 93 ? -6.722 -8.016 5.857 1.00 92.88 93 VAL A CA 1
ATOM 750 C C . VAL A 1 93 ? -5.757 -6.828 5.844 1.00 92.88 93 VAL A C 1
ATOM 752 O O . VAL A 1 93 ? -4.548 -6.999 5.732 1.00 92.88 93 VAL A O 1
ATOM 755 N N . VAL A 1 94 ? -6.278 -5.606 5.990 1.00 93.69 94 VAL A N 1
ATOM 756 C CA . VAL A 1 94 ? -5.523 -4.361 5.793 1.00 93.69 94 VAL A CA 1
ATOM 757 C C . VAL A 1 94 ? -4.360 -4.232 6.771 1.00 93.69 94 VAL A C 1
ATOM 759 O O . VAL A 1 94 ? -3.247 -3.906 6.367 1.00 93.69 94 VAL A O 1
ATOM 762 N N . SER A 1 95 ? -4.605 -4.471 8.063 1.00 92.75 95 SER A N 1
ATOM 763 C CA . SER A 1 95 ? -3.566 -4.297 9.084 1.00 92.75 95 SER A CA 1
AT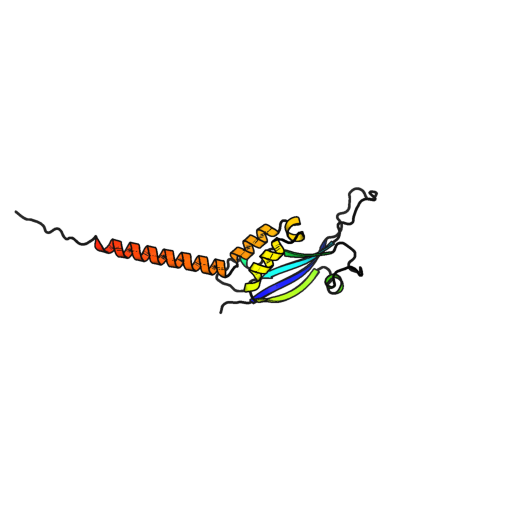OM 764 C C . SER A 1 95 ? -2.421 -5.292 8.914 1.00 92.75 95 SER A C 1
ATOM 766 O O . SER A 1 95 ? -1.273 -4.930 9.154 1.00 92.75 95 SER A O 1
ATOM 768 N N . GLU A 1 96 ? -2.734 -6.522 8.510 1.00 94.44 96 GLU A N 1
ATOM 769 C CA . GLU A 1 96 ? -1.734 -7.554 8.258 1.00 94.44 96 GLU A CA 1
ATOM 770 C C . GLU A 1 96 ? -0.939 -7.239 6.992 1.00 94.44 96 GLU A C 1
ATOM 772 O O . GLU A 1 96 ? 0.284 -7.150 7.061 1.00 94.44 96 GLU A O 1
ATOM 777 N N . LEU A 1 97 ? -1.616 -6.961 5.874 1.00 96.12 97 LEU A N 1
ATOM 778 C CA . LEU A 1 97 ? -0.961 -6.630 4.610 1.00 96.12 97 LEU A CA 1
ATOM 779 C C . LEU A 1 97 ? -0.001 -5.443 4.742 1.00 96.12 97 LEU A C 1
ATOM 781 O O . LEU A 1 97 ? 1.143 -5.530 4.312 1.00 96.12 97 LEU A O 1
ATOM 785 N N . PHE A 1 98 ? -0.433 -4.340 5.360 1.00 97.06 98 PHE A N 1
ATOM 786 C CA . PHE A 1 98 ? 0.450 -3.187 5.575 1.00 97.06 98 PHE A CA 1
ATOM 787 C C . PHE A 1 98 ? 1.587 -3.501 6.547 1.00 97.06 98 PHE A C 1
ATOM 789 O O . PHE A 1 98 ? 2.653 -2.901 6.439 1.00 97.06 98 PHE A O 1
ATOM 796 N N . GLY A 1 99 ? 1.376 -4.436 7.476 1.00 95.38 99 GLY A N 1
ATOM 797 C CA . GLY A 1 99 ? 2.440 -4.995 8.298 1.00 95.38 99 GLY A CA 1
ATOM 798 C C . GLY A 1 99 ? 3.502 -5.677 7.440 1.00 95.38 99 GLY A C 1
ATOM 799 O O . GLY A 1 99 ? 4.672 -5.337 7.566 1.00 95.38 99 GLY A O 1
ATOM 800 N N . TRP A 1 100 ? 3.103 -6.570 6.535 1.00 96.81 100 TRP A N 1
ATOM 801 C CA . TRP A 1 100 ? 4.014 -7.261 5.615 1.00 96.81 100 TRP A CA 1
ATOM 802 C C . TRP A 1 100 ? 4.725 -6.300 4.658 1.00 96.81 100 TRP A C 1
ATOM 804 O O . TRP A 1 100 ? 5.95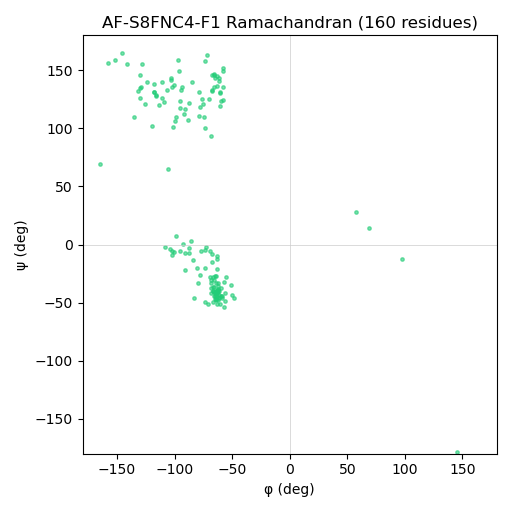3 -6.291 4.599 1.00 96.81 100 TRP A O 1
ATOM 814 N N . LEU A 1 101 ? 3.979 -5.433 3.970 1.00 97.44 101 LEU A N 1
ATOM 815 C CA . LEU A 1 101 ? 4.549 -4.489 3.006 1.00 97.44 101 LEU A CA 1
ATOM 816 C C . LEU A 1 101 ? 5.513 -3.496 3.668 1.00 97.44 101 LEU A C 1
ATOM 818 O O . LEU A 1 101 ? 6.524 -3.144 3.072 1.00 97.44 101 LEU A O 1
ATOM 822 N N . ALA A 1 102 ? 5.278 -3.092 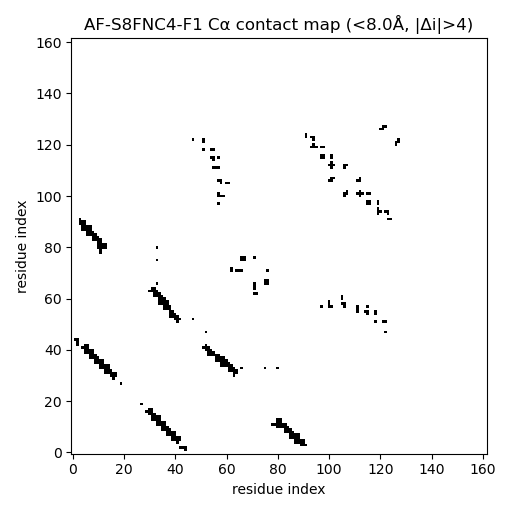4.919 1.00 97.19 102 ALA A N 1
ATOM 823 C CA . ALA A 1 102 ? 6.202 -2.218 5.646 1.00 97.19 102 ALA A CA 1
ATOM 824 C C . ALA A 1 102 ? 7.555 -2.875 5.993 1.00 97.19 102 ALA A C 1
ATOM 826 O O . ALA A 1 102 ? 8.438 -2.188 6.495 1.00 97.19 102 ALA A O 1
ATOM 827 N N . HIS A 1 103 ? 7.723 -4.182 5.775 1.00 95.75 103 HIS A N 1
ATOM 828 C CA . HIS A 1 103 ? 9.014 -4.867 5.914 1.00 95.75 103 HIS A CA 1
ATOM 829 C C . HIS A 1 103 ? 9.683 -5.157 4.564 1.00 95.75 103 HIS A C 1
ATOM 831 O O . HIS A 1 103 ? 10.813 -5.642 4.547 1.00 95.75 103 HIS A O 1
ATOM 837 N N . SER A 1 104 ? 9.006 -4.881 3.445 1.00 95.75 104 SER A N 1
ATOM 838 C CA . SER A 1 104 ? 9.608 -5.017 2.117 1.00 95.75 104 SER A CA 1
ATOM 839 C C . SER A 1 104 ? 10.736 -4.004 1.932 1.00 95.75 104 SER A C 1
ATOM 841 O O . SER A 1 104 ? 10.692 -2.890 2.468 1.00 95.75 104 SER A O 1
ATOM 843 N N . ARG A 1 105 ? 11.756 -4.398 1.169 1.00 95.00 105 ARG A N 1
ATOM 844 C CA . ARG A 1 105 ? 12.939 -3.569 0.933 1.00 95.00 105 ARG A CA 1
ATOM 845 C C . ARG A 1 105 ? 12.558 -2.261 0.244 1.00 95.00 105 ARG A C 1
ATOM 847 O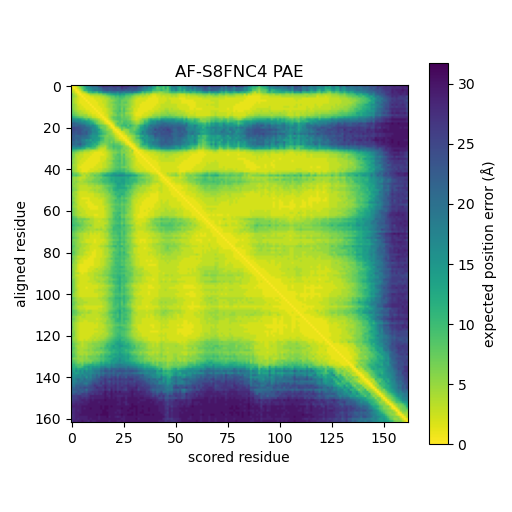 O . ARG A 1 105 ? 13.006 -1.200 0.651 1.00 95.00 105 ARG A O 1
ATOM 854 N N . GLU A 1 106 ? 11.641 -2.330 -0.707 1.00 94.25 106 GLU A N 1
ATOM 855 C CA . GLU A 1 106 ? 11.155 -1.212 -1.507 1.00 94.25 106 GLU A CA 1
ATOM 856 C C . GLU A 1 106 ? 10.518 -0.126 -0.626 1.00 94.25 106 GLU A C 1
ATOM 858 O O . GLU A 1 106 ? 10.802 1.059 -0.779 1.00 94.25 106 GLU A O 1
ATOM 863 N N . ASN A 1 107 ? 9.693 -0.514 0.354 1.00 96.69 107 ASN A N 1
ATOM 864 C CA . ASN A 1 107 ? 9.054 0.444 1.265 1.00 96.69 107 ASN A CA 1
ATOM 865 C C . ASN A 1 107 ? 9.972 0.914 2.404 1.00 96.69 107 ASN A C 1
ATOM 867 O O . ASN A 1 107 ? 9.682 1.938 3.045 1.00 96.69 107 ASN A O 1
ATOM 871 N N . LEU A 1 108 ? 11.033 0.166 2.714 1.00 95.81 108 LEU A N 1
ATOM 872 C CA . LEU A 1 108 ? 12.085 0.597 3.634 1.00 95.81 108 LEU A CA 1
ATOM 873 C C . LEU A 1 108 ? 12.967 1.656 2.971 1.00 95.81 108 LEU A C 1
ATOM 875 O O . LEU A 1 108 ? 13.138 2.728 3.553 1.00 95.81 108 LEU A O 1
ATOM 879 N N . ASP A 1 109 ? 13.429 1.384 1.752 1.00 91.94 109 ASP A N 1
ATOM 880 C CA . ASP A 1 109 ? 14.285 2.270 0.959 1.00 91.94 109 ASP A CA 1
ATOM 881 C C . ASP A 1 109 ? 13.565 3.597 0.649 1.00 91.94 109 ASP A C 1
ATOM 883 O O . ASP A 1 109 ? 14.147 4.672 0.796 1.00 91.94 109 ASP A O 1
ATOM 887 N N . ASP A 1 110 ? 12.260 3.551 0.360 1.00 89.69 110 ASP A N 1
ATOM 888 C CA . ASP A 1 110 ? 11.425 4.744 0.151 1.00 89.69 110 ASP A CA 1
ATOM 889 C C . ASP A 1 110 ? 11.014 5.469 1.456 1.00 89.69 110 ASP A C 1
ATOM 891 O O . ASP A 1 110 ? 10.330 6.497 1.422 1.00 89.69 110 ASP A O 1
ATOM 895 N N . GLY A 1 111 ? 11.332 4.924 2.636 1.00 94.19 111 GLY A N 1
ATOM 896 C CA . GLY A 1 111 ? 10.961 5.514 3.931 1.00 94.19 111 GLY A CA 1
ATOM 897 C C . GLY A 1 111 ? 9.458 5.481 4.268 1.00 94.19 111 GLY A C 1
ATOM 898 O O . GLY A 1 111 ? 9.009 6.154 5.204 1.00 94.19 111 GLY A O 1
ATOM 899 N N . ARG A 1 112 ? 8.656 4.686 3.548 1.00 94.38 112 ARG A N 1
ATOM 900 C CA . ARG A 1 112 ? 7.185 4.585 3.702 1.00 94.38 112 ARG A CA 1
ATOM 901 C C . ARG A 1 112 ? 6.767 3.732 4.902 1.00 94.38 112 ARG A C 1
ATOM 903 O O . ARG A 1 112 ? 5.719 3.960 5.510 1.00 94.38 112 ARG A O 1
ATOM 910 N N . SER A 1 113 ? 7.622 2.801 5.307 1.00 96.06 113 SER A N 1
ATOM 911 C CA . SER A 1 113 ? 7.343 1.775 6.321 1.00 96.06 113 SER A CA 1
ATOM 912 C C . SER A 1 113 ? 6.743 2.312 7.630 1.00 96.06 113 SER A C 1
ATOM 914 O O . SER A 1 113 ? 5.764 1.779 8.157 1.00 96.06 113 SER A O 1
ATOM 916 N N . LYS A 1 114 ? 7.264 3.428 8.155 1.00 97.00 114 LYS A N 1
ATOM 917 C CA . LYS A 1 114 ? 6.764 4.012 9.412 1.00 97.00 114 LYS A CA 1
ATOM 918 C C . LYS A 1 114 ? 5.328 4.530 9.290 1.00 97.00 114 LYS A C 1
ATOM 920 O O . LYS A 1 114 ? 4.519 4.306 10.192 1.00 97.00 114 LYS A O 1
ATOM 925 N N . SER A 1 115 ? 5.008 5.239 8.205 1.00 96.44 115 SER A N 1
ATOM 926 C CA . SER A 1 115 ? 3.668 5.805 8.008 1.00 96.44 115 SER A CA 1
ATOM 927 C C . SER A 1 115 ? 2.639 4.697 7.785 1.00 96.44 115 SER A C 1
ATOM 929 O O . SER A 1 115 ? 1.547 4.760 8.356 1.00 96.44 115 SER A O 1
ATOM 931 N N . MET A 1 116 ? 3.028 3.641 7.064 1.00 97.69 116 MET A N 1
ATOM 932 C CA . MET A 1 116 ? 2.243 2.425 6.855 1.00 97.69 116 MET A CA 1
ATOM 933 C C . MET A 1 116 ? 1.860 1.758 8.175 1.00 97.69 116 MET A C 1
ATOM 935 O O . MET A 1 116 ? 0.672 1.572 8.440 1.00 97.69 116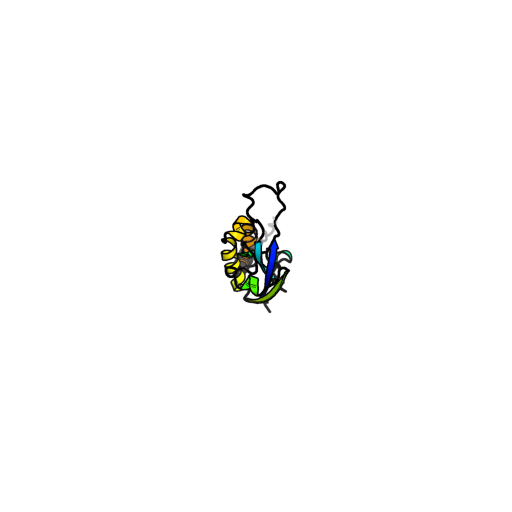 MET A O 1
ATOM 939 N N . LEU A 1 117 ? 2.832 1.477 9.049 1.00 96.62 117 LEU A N 1
ATOM 940 C CA . LEU A 1 117 ? 2.574 0.852 10.352 1.00 96.62 117 LEU A CA 1
ATOM 941 C C . LEU A 1 117 ? 1.711 1.735 11.264 1.00 96.62 117 LEU A C 1
ATOM 943 O O . LEU A 1 117 ? 0.795 1.244 11.933 1.00 96.62 117 LEU A O 1
ATOM 947 N N . CYS A 1 118 ? 1.963 3.049 11.283 1.00 95.69 118 CYS A N 1
ATOM 948 C CA . CYS A 1 118 ? 1.144 3.991 12.043 1.00 95.69 118 CYS A CA 1
ATOM 949 C C . CYS A 1 118 ? -0.313 3.999 11.564 1.00 95.69 118 CYS A C 1
ATOM 951 O O . CYS A 1 118 ? -1.231 3.972 12.389 1.00 95.69 118 CYS A O 1
ATOM 953 N N . TRP A 1 119 ? -0.528 4.027 10.249 1.00 96.00 119 TRP A N 1
ATOM 954 C CA . TRP A 1 119 ? -1.862 4.002 9.662 1.00 96.00 119 TRP A CA 1
ATOM 955 C C . TRP A 1 119 ? -2.565 2.663 9.923 1.00 96.00 119 TRP A C 1
ATOM 957 O O . TRP A 1 119 ? -3.663 2.655 10.482 1.00 96.00 119 TRP A O 1
ATOM 967 N N . ALA A 1 120 ? -1.899 1.538 9.649 1.00 95.50 120 ALA A N 1
ATOM 968 C CA . ALA A 1 120 ? -2.418 0.183 9.849 1.00 95.50 120 ALA A CA 1
ATOM 969 C C . ALA A 1 120 ? -2.866 -0.074 11.297 1.00 95.50 120 ALA A C 1
ATOM 971 O O . ALA A 1 120 ? -3.933 -0.647 11.538 1.00 95.50 120 ALA A O 1
ATOM 972 N N . SER A 1 121 ? -2.081 0.401 12.268 1.00 93.75 121 SER A N 1
ATOM 973 C CA . SER A 1 121 ? -2.417 0.341 13.694 1.00 93.75 121 SER A CA 1
ATOM 974 C C . SER A 1 121 ? -3.642 1.197 14.036 1.00 93.75 121 SER A C 1
ATOM 976 O O . SER A 1 121 ? -4.515 0.769 14.794 1.00 93.75 121 SER A O 1
ATOM 978 N N . ALA A 1 122 ? -3.752 2.392 13.447 1.00 90.94 122 ALA A N 1
ATOM 979 C CA . ALA A 1 122 ? -4.863 3.306 13.696 1.00 90.94 122 ALA A CA 1
ATOM 980 C C . ALA A 1 122 ? -6.202 2.799 13.136 1.00 90.94 122 ALA A C 1
ATOM 982 O O . ALA A 1 122 ? -7.246 3.059 13.740 1.00 90.94 122 ALA A O 1
ATOM 983 N N . VAL A 1 123 ? -6.182 2.083 12.008 1.00 91.06 123 VAL A N 1
ATOM 984 C CA . VAL A 1 123 ? -7.393 1.548 11.359 1.00 91.06 123 VAL A CA 1
ATOM 985 C C . VAL A 1 123 ? -7.764 0.133 11.819 1.00 91.06 123 VAL A C 1
ATOM 987 O O . VAL A 1 123 ? -8.856 -0.339 11.485 1.00 91.06 123 VAL A O 1
ATOM 990 N N . SER A 1 124 ? -6.897 -0.513 12.609 1.00 90.06 124 SER A N 1
ATOM 991 C CA . SER A 1 124 ? -7.065 -1.877 13.118 1.00 90.06 124 SER A CA 1
ATOM 992 C C . SER A 1 124 ? -8.317 -2.038 13.983 1.00 90.06 124 SER A C 1
ATOM 994 O O . SER A 1 124 ? -8.532 -1.314 14.964 1.00 90.06 124 SER A O 1
ATOM 996 N N . ALA A 1 125 ? -9.110 -3.069 13.679 1.00 84.44 125 ALA A N 1
ATOM 997 C CA . ALA A 1 125 ? -10.288 -3.433 14.462 1.00 84.44 125 ALA A CA 1
ATOM 998 C C . ALA A 1 125 ? -9.935 -3.774 15.923 1.00 84.44 125 ALA A C 1
ATOM 1000 O O . ALA A 1 125 ? -10.650 -3.381 16.847 1.00 84.44 125 ALA A O 1
ATOM 1001 N N . ILE A 1 126 ? -8.791 -4.429 16.150 1.00 86.31 126 ILE A N 1
ATOM 1002 C CA . ILE A 1 126 ? -8.308 -4.779 17.493 1.00 86.31 126 ILE A CA 1
ATOM 1003 C C . ILE A 1 126 ? -8.010 -3.511 18.296 1.00 86.31 126 ILE A C 1
ATOM 1005 O O . ILE A 1 126 ? -8.398 -3.399 19.463 1.00 86.31 126 ILE A O 1
ATOM 1009 N N . GLN A 1 127 ? -7.354 -2.527 17.678 1.00 85.38 127 GLN A N 1
ATOM 1010 C CA . GLN A 1 127 ? -7.042 -1.269 18.349 1.00 85.38 127 GLN A CA 1
ATOM 1011 C C . GLN A 1 127 ? -8.315 -0.476 18.674 1.00 85.38 127 GLN A C 1
ATOM 1013 O O . GLN A 1 127 ? -8.446 0.057 19.781 1.00 85.38 127 GLN A O 1
ATOM 1018 N N . ALA A 1 128 ? -9.295 -0.462 17.768 1.00 82.69 128 ALA A N 1
ATOM 1019 C CA . ALA A 1 128 ? -10.603 0.142 18.016 1.00 82.69 128 ALA A CA 1
ATOM 1020 C C . ALA A 1 128 ? -11.348 -0.535 19.185 1.00 82.69 128 ALA A C 1
ATOM 1022 O O . ALA A 1 128 ? -11.884 0.151 20.067 1.00 82.69 128 ALA A O 1
ATOM 1023 N N . ALA A 1 129 ? -11.332 -1.869 19.250 1.00 85.94 129 ALA A N 1
ATOM 1024 C CA . ALA A 1 129 ? -11.913 -2.628 20.356 1.00 85.94 129 ALA A CA 1
ATOM 1025 C C . ALA A 1 129 ? -11.222 -2.302 21.692 1.00 85.94 129 ALA A C 1
ATOM 1027 O O . ALA A 1 129 ? -11.892 -1.979 22.676 1.00 85.94 129 ALA A O 1
ATOM 1028 N N . ARG A 1 130 ? -9.882 -2.271 21.722 1.00 86.88 130 ARG A N 1
ATOM 1029 C CA . ARG A 1 130 ? -9.095 -1.894 22.913 1.00 86.88 130 ARG A CA 1
ATOM 1030 C C . ARG A 1 130 ? -9.427 -0.487 23.409 1.00 86.88 130 ARG A C 1
ATOM 1032 O O . ARG A 1 130 ? -9.597 -0.286 24.612 1.00 86.88 130 ARG A O 1
ATOM 1039 N N . LEU A 1 131 ? -9.544 0.487 22.507 1.00 84.25 131 LEU A N 1
ATOM 1040 C CA . LEU A 1 131 ? -9.922 1.859 22.865 1.00 84.25 131 LEU A CA 1
ATOM 1041 C C . LEU A 1 131 ? -11.335 1.927 23.453 1.00 84.25 131 LEU A C 1
ATOM 1043 O O . LEU A 1 131 ? -11.566 2.651 24.422 1.00 84.25 131 LEU A O 1
ATOM 1047 N N . THR A 1 132 ? -12.262 1.145 22.903 1.00 85.81 132 THR A N 1
ATOM 1048 C CA . THR A 1 132 ? -13.641 1.057 23.395 1.00 85.81 132 THR A CA 1
ATOM 1049 C C . THR A 1 132 ? -13.686 0.473 24.809 1.00 85.81 132 THR A C 1
ATOM 1051 O O . THR A 1 132 ? -14.271 1.088 25.699 1.00 85.81 132 THR A O 1
ATOM 1054 N N . LEU A 1 133 ? -12.987 -0.641 25.051 1.00 86.12 133 LEU A N 1
ATOM 1055 C CA . LEU A 1 133 ? -12.893 -1.279 26.371 1.00 86.12 133 LEU A CA 1
ATOM 1056 C C . LEU A 1 133 ? -12.237 -0.375 27.429 1.00 86.12 133 LEU A C 1
ATOM 1058 O O . LEU A 1 133 ? -12.672 -0.336 28.581 1.00 86.12 133 LEU A O 1
ATOM 1062 N N . ARG A 1 134 ? -11.213 0.403 27.053 1.00 86.12 134 ARG A N 1
ATOM 1063 C CA . ARG A 1 134 ? -10.587 1.383 27.961 1.00 86.12 134 ARG A CA 1
ATOM 1064 C C . ARG A 1 134 ? -11.563 2.484 28.374 1.00 86.12 134 ARG A C 1
ATOM 1066 O O . ARG A 1 134 ? -11.613 2.851 29.546 1.00 86.12 134 ARG A O 1
ATOM 1073 N N . ARG A 1 135 ? -12.362 2.996 27.432 1.00 81.88 135 ARG A N 1
ATOM 1074 C CA . ARG A 1 135 ? -13.368 4.032 27.716 1.00 81.88 135 ARG A CA 1
ATOM 1075 C C . ARG A 1 135 ? -14.456 3.511 28.648 1.00 81.88 135 ARG A C 1
ATOM 1077 O O . ARG A 1 135 ? -14.749 4.167 29.643 1.00 81.88 135 ARG A O 1
ATOM 1084 N N . THR A 1 136 ? -15.001 2.326 28.378 1.00 79.81 136 THR A N 1
ATOM 1085 C CA . THR A 1 136 ? -16.055 1.736 29.218 1.00 79.81 136 THR A CA 1
ATOM 1086 C C . THR A 1 136 ? -15.556 1.418 30.627 1.00 79.81 136 THR A C 1
ATOM 1088 O O . THR A 1 136 ? -16.250 1.734 31.595 1.00 79.81 136 THR A O 1
ATOM 1091 N N . SER A 1 137 ? -14.338 0.883 30.769 1.00 74.56 137 SER A N 1
ATOM 1092 C CA . SER A 1 137 ? -13.709 0.641 32.076 1.00 74.56 137 SER A CA 1
ATOM 1093 C C . SER A 1 137 ? -13.554 1.931 32.895 1.00 74.56 137 SER A C 1
ATOM 1095 O O . SER A 1 137 ? -13.963 1.987 34.059 1.00 74.56 137 SER A O 1
ATOM 1097 N N . ASN A 1 138 ? -13.076 3.012 32.271 1.00 72.75 138 ASN A N 1
ATOM 1098 C CA . ASN A 1 138 ? -12.936 4.312 32.933 1.00 72.75 138 ASN A CA 1
ATOM 1099 C C . ASN A 1 138 ? -14.288 4.889 33.376 1.00 72.75 138 ASN A C 1
ATOM 1101 O O . ASN A 1 138 ? -14.413 5.374 34.502 1.00 72.75 138 ASN A O 1
ATOM 1105 N N . THR A 1 139 ? -15.326 4.782 32.541 1.00 70.94 139 THR A N 1
ATOM 1106 C CA . THR A 1 139 ? -16.685 5.218 32.899 1.00 70.94 139 THR A CA 1
ATOM 1107 C C . THR A 1 139 ? -17.260 4.409 34.064 1.00 70.94 139 THR A C 1
ATOM 1109 O O . THR A 1 139 ? -17.906 4.969 34.953 1.00 70.94 139 THR A O 1
ATOM 1112 N N . LEU A 1 140 ? -17.022 3.095 34.102 1.00 69.69 140 LEU A N 1
ATOM 1113 C CA . LEU A 1 140 ? -17.454 2.236 35.208 1.00 69.69 140 LEU A CA 1
ATOM 1114 C C . LEU A 1 140 ? -16.721 2.576 36.511 1.00 69.69 140 LEU A C 1
ATOM 1116 O O . LEU A 1 140 ? -17.351 2.623 37.571 1.00 69.69 140 LEU A O 1
ATOM 1120 N N . SER A 1 141 ? -15.421 2.864 36.437 1.00 63.72 141 SER A N 1
ATOM 1121 C CA . SER A 1 141 ? -14.618 3.268 37.594 1.00 63.72 141 SER A CA 1
ATOM 1122 C C . SER A 1 141 ? -15.076 4.621 38.163 1.00 63.72 141 SER A C 1
ATOM 1124 O O . SER A 1 141 ? -15.336 4.736 39.362 1.00 63.72 141 SER A O 1
ATOM 1126 N N . GLN A 1 142 ? -15.333 5.617 37.306 1.00 60.69 142 GLN A N 1
ATOM 1127 C CA . GLN A 1 142 ? -15.896 6.911 37.723 1.00 60.69 142 GLN A CA 1
ATOM 1128 C C . GLN A 1 142 ? -17.298 6.780 38.342 1.00 60.69 142 GLN A C 1
ATOM 1130 O O . GLN A 1 142 ? -17.574 7.384 39.381 1.00 60.69 142 GLN A O 1
ATOM 1135 N N . LYS A 1 143 ? -18.177 5.937 37.778 1.00 61.78 143 LYS A N 1
ATOM 1136 C CA . LYS A 1 143 ? -19.497 5.649 38.372 1.00 61.78 143 LYS A CA 1
ATOM 1137 C C . LYS A 1 143 ? -19.387 4.993 39.756 1.00 61.78 143 LYS A C 1
ATOM 1139 O O . LYS A 1 143 ? -20.207 5.290 40.626 1.00 61.78 143 LYS A O 1
ATOM 1144 N N . LYS A 1 144 ? -18.389 4.129 39.989 1.00 60.47 144 LYS A N 1
ATOM 1145 C CA . LYS A 1 144 ? -18.132 3.524 41.312 1.00 60.47 144 LYS A CA 1
ATOM 1146 C C . LYS A 1 144 ? -17.644 4.557 42.336 1.00 60.47 144 LYS A C 1
ATOM 1148 O O . LYS A 1 144 ? -18.135 4.547 43.463 1.00 60.47 144 LYS A O 1
ATOM 1153 N N . ILE A 1 145 ? -16.756 5.474 41.945 1.00 58.44 145 ILE A N 1
ATOM 1154 C CA . ILE A 1 145 ? -16.258 6.556 42.817 1.00 58.44 145 ILE A CA 1
ATOM 1155 C C . ILE A 1 145 ? -17.401 7.504 43.219 1.00 58.44 145 ILE A C 1
ATOM 1157 O O . ILE A 1 145 ? -17.600 7.771 44.406 1.00 58.44 145 ILE A O 1
ATOM 1161 N N . LEU A 1 146 ? -18.228 7.928 42.258 1.00 55.88 146 LEU A N 1
ATOM 1162 C CA . LEU A 1 146 ? -19.373 8.813 42.513 1.00 55.88 146 LEU A CA 1
ATOM 1163 C C . LEU A 1 146 ? -20.445 8.171 43.412 1.00 55.88 146 LEU A C 1
ATOM 1165 O O . LEU A 1 146 ? -21.063 8.857 44.225 1.00 55.88 146 LEU A O 1
ATOM 1169 N N . ARG A 1 147 ? -20.646 6.847 43.331 1.00 55.28 147 ARG A N 1
ATOM 1170 C CA . ARG A 1 147 ? -21.563 6.124 44.233 1.00 55.28 147 ARG A CA 1
ATOM 1171 C C . ARG A 1 147 ? -21.063 6.050 45.678 1.00 55.28 147 ARG A C 1
ATOM 1173 O O . ARG A 1 147 ? -21.888 5.979 46.585 1.00 55.28 147 ARG A O 1
ATOM 1180 N N . ARG A 1 148 ? -19.747 6.084 45.909 1.00 54.53 148 ARG A N 1
ATOM 1181 C CA . ARG A 1 148 ? -19.165 6.032 47.262 1.00 54.53 148 ARG A CA 1
ATOM 1182 C C . ARG A 1 148 ? -19.221 7.392 47.970 1.00 54.53 148 ARG A C 1
ATOM 1184 O O . ARG A 1 148 ? -19.443 7.434 49.174 1.00 54.53 148 ARG A O 1
ATOM 1191 N N . SER A 1 149 ? -19.108 8.490 47.219 1.00 53.69 149 SER A N 1
ATOM 1192 C CA . SER A 1 149 ? -19.141 9.864 47.748 1.00 53.69 149 SER A CA 1
ATOM 1193 C C . SER A 1 149 ? -20.517 10.292 48.294 1.00 53.69 149 SER A C 1
ATOM 1195 O O . SER A 1 149 ? -20.585 11.010 49.288 1.00 53.69 149 SER A O 1
ATOM 1197 N N . LYS A 1 150 ? -21.630 9.778 47.748 1.00 52.22 150 LYS A N 1
ATOM 1198 C CA . LYS A 1 150 ? -22.990 10.133 48.209 1.00 52.22 150 LYS A CA 1
ATOM 1199 C C . LYS A 1 150 ? -23.378 9.623 49.608 1.00 52.22 150 LYS A C 1
ATOM 1201 O O . LYS A 1 150 ? -24.451 9.973 50.083 1.00 52.22 150 LYS A O 1
ATOM 1206 N N . ARG A 1 151 ? -22.550 8.815 50.285 1.00 53.59 151 ARG A N 1
ATOM 1207 C CA . ARG A 1 151 ? -22.862 8.282 51.629 1.00 53.59 151 ARG A CA 1
ATOM 1208 C C . ARG A 1 151 ? -22.334 9.121 52.803 1.00 53.59 151 ARG A C 1
ATOM 1210 O O . ARG A 1 151 ? -22.572 8.734 53.939 1.00 53.59 151 ARG A O 1
ATOM 1217 N N . LEU A 1 152 ? -21.659 10.250 52.563 1.00 54.44 152 LEU A N 1
ATOM 1218 C CA . LEU A 1 152 ? -21.052 11.070 53.630 1.00 54.44 152 LEU A CA 1
ATOM 1219 C C . LEU A 1 152 ? -21.749 12.415 53.909 1.00 54.44 152 LEU A C 1
ATOM 1221 O O . LEU A 1 152 ? -21.357 13.108 54.840 1.00 54.44 152 LEU A O 1
ATOM 1225 N N . ALA A 1 153 ? -22.803 12.776 53.173 1.00 54.75 153 ALA A N 1
ATOM 1226 C CA . ALA A 1 153 ? -23.533 14.035 53.364 1.00 54.75 153 ALA A CA 1
ATOM 1227 C C . ALA A 1 153 ? -24.891 13.805 54.052 1.00 54.75 153 ALA A C 1
ATOM 1229 O O . ALA A 1 153 ? -25.945 13.989 53.450 1.00 54.75 153 ALA A O 1
ATOM 1230 N N . GLY A 1 154 ? -24.869 13.341 55.302 1.00 54.81 154 GLY A N 1
ATOM 1231 C CA . GLY A 1 154 ? -26.096 13.060 56.047 1.00 54.81 154 GLY A CA 1
ATOM 1232 C C . GLY A 1 154 ? -25.873 12.888 57.543 1.00 54.81 154 GLY A C 1
ATOM 1233 O O . GLY A 1 154 ? -26.020 11.788 58.065 1.00 54.81 154 GLY A O 1
ATOM 1234 N N . ARG A 1 155 ? -25.537 13.975 58.241 1.00 48.81 155 ARG A N 1
ATOM 1235 C CA . ARG A 1 155 ? -25.794 14.099 59.682 1.00 48.81 155 ARG A CA 1
ATOM 1236 C C . ARG A 1 155 ? -26.373 15.491 59.954 1.00 48.81 155 ARG A C 1
ATOM 1238 O O . ARG A 1 155 ? -25.639 16.463 59.803 1.00 48.81 155 ARG A O 1
ATOM 1245 N N . PRO A 1 156 ? -27.662 15.611 60.312 1.00 51.56 156 PRO A N 1
ATOM 1246 C CA . PRO A 1 156 ? -28.205 16.859 60.820 1.00 51.56 156 PRO A CA 1
ATOM 1247 C C . PRO A 1 156 ? -27.736 17.035 62.269 1.00 51.56 156 PRO A C 1
ATOM 1249 O O . PRO A 1 156 ? -27.977 16.179 63.118 1.00 51.56 156 PRO A O 1
ATOM 1252 N N . SER A 1 157 ? -27.025 18.124 62.542 1.00 51.41 157 SER A N 1
ATOM 1253 C CA . SER A 1 157 ? -26.757 18.597 63.898 1.00 51.41 157 SER A CA 1
ATOM 1254 C C . SER A 1 157 ? -27.994 19.331 64.410 1.00 51.41 157 SER A C 1
ATOM 1256 O O . SER A 1 157 ? -28.329 20.405 63.910 1.00 51.41 157 SER A O 1
ATOM 1258 N N . SER A 1 158 ? -28.687 18.740 65.379 1.00 55.31 158 SER A N 1
ATOM 1259 C CA . SER A 1 158 ? -29.761 19.388 66.135 1.00 55.31 158 SER A CA 1
ATOM 1260 C C . SER A 1 158 ? -29.200 20.546 66.976 1.00 55.31 158 SER A C 1
ATOM 1262 O O . SER A 1 158 ? -28.081 20.420 67.484 1.00 55.31 158 SER A O 1
ATOM 1264 N N . PRO A 1 159 ? -29.950 21.642 67.183 1.00 60.69 159 PRO A N 1
ATOM 1265 C CA . PRO A 1 159 ? -29.541 22.705 68.088 1.00 60.69 159 PRO A CA 1
ATOM 1266 C C . PRO A 1 159 ? -29.823 22.281 69.536 1.00 60.69 159 PRO A C 1
ATOM 1268 O O . PRO A 1 159 ? -30.919 21.816 69.847 1.00 60.69 159 PRO A O 1
ATOM 1271 N N . ILE A 1 160 ? -28.839 22.438 70.423 1.00 55.97 160 ILE A N 1
ATOM 1272 C CA . ILE A 1 160 ? -29.059 22.380 71.871 1.00 55.97 160 ILE A CA 1
ATOM 1273 C C . ILE A 1 160 ? -29.317 23.813 72.324 1.00 55.97 160 ILE A C 1
ATOM 1275 O O . ILE A 1 160 ? -28.439 24.667 72.233 1.00 55.97 160 ILE A O 1
ATOM 1279 N N . THR A 1 161 ? -30.546 24.066 72.760 1.00 50.22 161 THR A N 1
ATOM 1280 C CA . THR A 1 161 ? -30.950 25.279 73.469 1.00 50.22 161 THR A CA 1
ATOM 1281 C C . THR A 1 161 ? -30.885 24.983 74.963 1.00 50.22 161 THR A C 1
ATOM 1283 O O . THR A 1 161 ? -31.620 24.112 75.426 1.00 50.22 161 THR A O 1
ATOM 1286 N N . MET A 1 162 ? -30.022 25.691 75.690 1.00 45.75 162 MET A N 1
ATOM 1287 C CA . MET A 1 162 ? -30.200 26.090 77.092 1.00 45.75 162 MET A CA 1
ATOM 1288 C C . MET A 1 162 ? -29.420 27.376 77.331 1.00 45.75 162 MET A C 1
ATOM 1290 O O . MET A 1 162 ? -28.277 27.454 76.827 1.00 45.75 162 MET A O 1
#

Radius of gyration: 27.94 Å; Cα contacts (8 Å, |Δi|>4): 207; chains: 1; bounding box: 61×38×100 Å

Nearest PDB structures (foldseek):
  5zbb-assembly1_A  TM=3.352E-01  e=1.205E+00  Aspergillus fumigatus Af293
  5zb9-assembly1_A  TM=4.271E-01  e=4.117E+00  Aspergillus fumigatus Af293
  2qdd-assembly1_A  TM=2.842E-01  e=2.678E+00  Roseovarius nubinhibens ISM
  5zba-assembly1_A  TM=2.071E-01  e=7.837E-01  Aspergillus fumigatus Af293
  8of7-assembly1_A  TM=2.187E-01  e=5.264E+00  Streptomyces sp. NL15-2K

Organism: Fomitopsis schrenkii (NCBI:txid2126942)

Solvent-accessible surface area (backbone atoms only — not comparable to full-atom values): 9619 Å² total; per-residue (Å²): 131,84,67,54,53,25,41,39,37,40,32,33,44,68,45,73,60,75,83,64,96,58,91,78,56,90,80,70,70,83,71,33,30,38,34,38,33,38,37,42,38,52,61,87,52,89,90,55,58,76,88,66,28,53,49,65,73,39,55,77,48,75,45,80,60,63,57,87,41,93,83,44,59,71,63,49,74,75,47,52,75,72,39,75,50,74,49,77,44,59,50,81,53,49,39,55,52,34,51,56,42,34,69,35,65,69,18,49,77,69,63,38,21,66,58,31,45,55,49,26,54,70,72,24,67,68,50,53,50,52,53,51,54,53,52,54,52,51,53,52,52,52,53,52,54,57,63,60,60,71,76,73,83,79,77,88,82,78,84,87,86,130

Foldseek 3Di:
DQPQKKKKKKAKAWDAFDDDPDPPDPPDDGPIKIWIKIKIAQPDDPVDDPVLRIAPIFTPDMGDDDLPDPPHPPCSVVDDHGDMDMDMDGLQCQLVVLVVRLPDPVCVVVVNSVSSNVSSCRSHPVNVVVVVVVVVVVVVVVVVVVVVVVPPPDDDDDDDDD